Protein AF-A0A841GZE3-F1 (afdb_monomer)

Organism: NCBI:txid1639882

Mean predicted aligned error: 21.07 Å

Sequence (117 aa):
MQPEPFDITPLDLSALALPARRHDRLSAAVLARARVGSAPRSPLVELAGWARPMLAAAAMVAAVSVGSLVWYARTPATLSEPLTVADALRIPAPVDAWVVDDRAPAEADLLAHWEDR

Solvent-accessible surface area (backbone atoms only — not comparable to full-atom values): 7424 Å² total; per-residue (Å²): 136,81,82,79,81,82,84,77,74,77,82,75,58,72,84,70,60,64,58,68,75,57,45,53,51,50,52,51,50,52,53,53,52,52,66,74,61,65,66,86,71,54,70,66,59,59,54,55,66,46,49,62,61,49,52,51,51,52,50,50,52,50,50,50,54,52,50,52,52,55,50,54,74,68,47,80,79,77,78,67,75,78,82,45,74,39,65,79,65,65,49,57,69,72,60,42,54,28,64,76,66,77,43,80,91,50,75,67,63,56,52,62,61,60,72,77,110

pLDDT: mean 71.66, std 10.93, range [45.78, 91.94]

Foldseek 3Di:
DDDDDDDP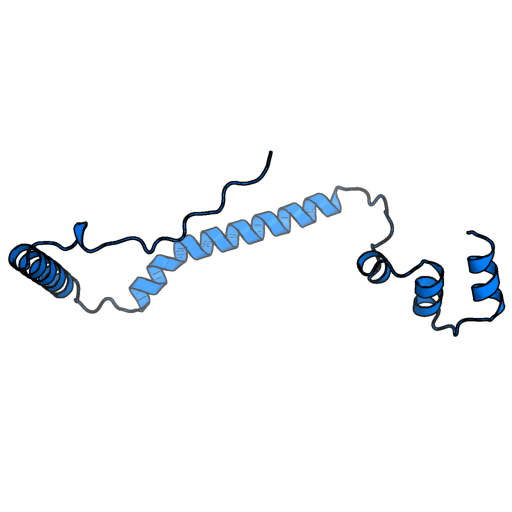PPPPCVVVDDDPVVVVVVVVVVVVVVVVPPPPPPVVNVVVVCPVVVVVVVVVVVCVVVVVVVVVVPDDDPCPDDCDVCNVVVPPPLVVVCVVVVHDDDPVSVVVVVVVD

Radius of gyration: 32.25 Å; Cα contacts (8 Å, |Δi|>4): 12; chains: 1; bounding box: 56×47×83 Å

Secondary structure (DSSP, 8-state):
-PPPPP------GGGG---HHHHHHHHHHHHHHHHHH-S---HHHHHHHHHHHHHHHHHHHHHHHHHHHHHHHHS---------HHHHTT--HHHHHHHHTT-PPPHHHHHHHHHT-

Structure (mmCIF, N/CA/C/O backbone):
data_AF-A0A841GZE3-F1
#
_entry.id   AF-A0A841GZE3-F1
#
loop_
_atom_site.group_PDB
_atom_site.id
_atom_site.type_symbol
_atom_site.label_atom_id
_atom_site.label_alt_id
_atom_site.label_comp_id
_atom_site.label_asym_id
_atom_site.label_entity_id
_atom_site.label_seq_id
_atom_site.pdbx_PDB_ins_code
_atom_site.Cartn_x
_atom_site.Cartn_y
_atom_site.Cartn_z
_atom_site.occupancy
_atom_site.B_iso_or_equiv
_atom_site.auth_seq_id
_atom_site.auth_comp_id
_atom_site.auth_asym_id
_atom_site.auth_atom_id
_atom_site.pdbx_PDB_model_num
ATOM 1 N N . MET A 1 1 ? -13.267 -34.658 -15.002 1.00 53.41 1 MET A N 1
ATOM 2 C CA . MET A 1 1 ? -13.444 -34.294 -13.582 1.00 53.41 1 MET A CA 1
ATOM 3 C C . MET A 1 1 ? -14.246 -33.002 -13.576 1.00 53.41 1 MET A C 1
ATOM 5 O O . MET A 1 1 ? -13.691 -31.972 -13.928 1.00 53.41 1 MET A O 1
ATOM 9 N N . GLN A 1 2 ? -15.567 -33.077 -13.397 1.00 49.69 2 GLN A N 1
ATOM 10 C CA . GLN A 1 2 ? -16.409 -31.874 -13.352 1.00 49.69 2 GLN A CA 1
ATOM 11 C C . GLN A 1 2 ? -16.306 -31.257 -11.946 1.00 49.69 2 GLN A C 1
ATOM 13 O O . GLN A 1 2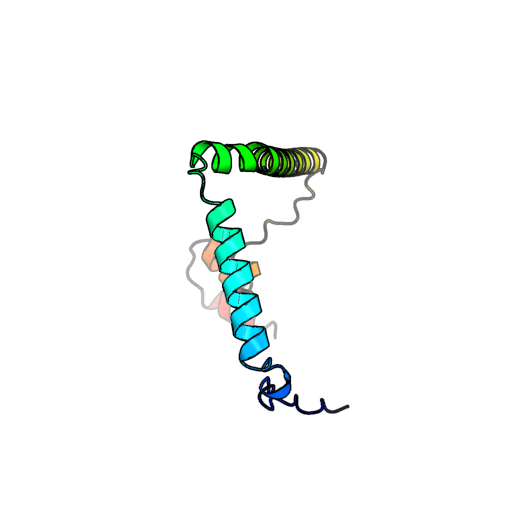 ? -16.265 -32.024 -10.984 1.00 49.69 2 GLN A O 1
ATOM 18 N N . PRO A 1 3 ? -16.190 -29.924 -11.807 1.00 62.53 3 PRO A N 1
ATOM 19 C CA . PRO A 1 3 ? -16.156 -29.281 -10.500 1.00 62.53 3 PRO A CA 1
ATOM 20 C C . PRO A 1 3 ? -17.546 -29.347 -9.853 1.00 62.53 3 PRO A C 1
ATOM 22 O O . PRO A 1 3 ? -18.527 -28.897 -10.442 1.00 62.53 3 PRO A O 1
ATOM 25 N N . GLU A 1 4 ? -17.614 -29.928 -8.655 1.00 67.69 4 GLU A N 1
ATOM 26 C CA . GLU A 1 4 ? -18.806 -29.919 -7.801 1.00 67.69 4 GLU A CA 1
ATOM 27 C C . GLU A 1 4 ? -19.259 -28.466 -7.540 1.00 67.69 4 GLU A C 1
ATOM 29 O O . GLU A 1 4 ? -18.412 -27.600 -7.282 1.00 67.69 4 GLU A O 1
ATOM 34 N N . PRO A 1 5 ? -20.566 -28.165 -7.627 1.00 71.94 5 PRO A N 1
ATOM 35 C CA . PRO A 1 5 ? -21.082 -26.822 -7.405 1.00 71.94 5 PRO A CA 1
ATOM 36 C C . PRO A 1 5 ? -20.846 -26.381 -5.954 1.00 71.94 5 PRO A C 1
ATOM 38 O O . PRO A 1 5 ? -21.130 -27.108 -5.006 1.00 71.94 5 PRO A O 1
ATOM 41 N N . PHE A 1 6 ? -20.314 -25.169 -5.791 1.00 65.50 6 PHE A N 1
ATOM 42 C CA . PHE A 1 6 ? -20.020 -24.577 -4.489 1.00 65.50 6 PHE A CA 1
ATOM 43 C C . PHE A 1 6 ? -21.331 -24.285 -3.746 1.00 65.50 6 PHE A C 1
ATOM 45 O O . PHE A 1 6 ? -22.153 -23.497 -4.218 1.00 65.50 6 PHE A O 1
ATOM 52 N N . ASP A 1 7 ? -21.528 -24.929 -2.596 1.00 72.94 7 ASP A N 1
ATOM 53 C CA . ASP A 1 7 ? -22.703 -24.729 -1.754 1.00 72.94 7 ASP A CA 1
ATOM 54 C C . ASP A 1 7 ? -22.654 -23.332 -1.107 1.00 72.94 7 ASP A C 1
ATOM 56 O O . ASP A 1 7 ? -21.814 -23.043 -0.255 1.00 72.94 7 ASP A O 1
ATOM 60 N N . ILE A 1 8 ? -23.539 -22.446 -1.567 1.00 71.62 8 ILE A N 1
ATOM 61 C CA . ILE A 1 8 ? -23.720 -21.071 -1.074 1.00 71.62 8 ILE A CA 1
ATOM 62 C C . ILE A 1 8 ? -24.868 -20.966 -0.063 1.00 71.62 8 ILE A C 1
ATOM 64 O O . ILE A 1 8 ? -25.400 -19.871 0.142 1.00 71.62 8 ILE A O 1
ATOM 68 N N . THR A 1 9 ? -25.282 -22.078 0.556 1.00 78.69 9 THR A N 1
ATOM 69 C CA . THR A 1 9 ? -26.281 -22.039 1.629 1.00 78.69 9 THR A CA 1
ATOM 70 C C . THR A 1 9 ? -25.845 -21.002 2.674 1.00 78.69 9 THR A C 1
ATOM 72 O O . THR A 1 9 ? -24.720 -21.078 3.178 1.00 78.69 9 THR A O 1
ATOM 75 N N . PRO A 1 10 ? -26.682 -19.986 2.972 1.00 73.69 10 PRO A N 1
ATOM 76 C CA . PRO A 1 10 ? -26.311 -18.920 3.888 1.00 73.69 10 PRO A CA 1
ATOM 77 C C . PRO A 1 10 ? -25.948 -19.529 5.238 1.00 73.69 10 PRO A C 1
ATOM 79 O O . PRO A 1 10 ? -26.726 -20.286 5.817 1.00 73.69 10 PRO A O 1
ATOM 82 N N . LEU A 1 11 ? -24.741 -19.214 5.710 1.00 66.06 11 LEU A N 1
ATOM 83 C CA . LEU A 1 11 ? -24.205 -19.739 6.956 1.00 66.06 11 LEU A CA 1
ATOM 84 C C . LEU A 1 11 ? -25.149 -19.342 8.098 1.00 66.06 11 LEU A C 1
ATOM 86 O O . LEU A 1 11 ? -25.244 -18.164 8.451 1.00 66.06 11 LEU A O 1
ATOM 90 N N . ASP A 1 12 ? -25.877 -20.311 8.649 1.00 66.44 12 ASP A N 1
ATOM 91 C CA . ASP A 1 12 ? -26.818 -20.051 9.730 1.00 66.44 12 ASP A CA 1
ATOM 92 C C . ASP A 1 12 ? -26.057 -19.830 11.043 1.00 66.44 12 ASP A C 1
ATOM 94 O O . ASP A 1 12 ? -25.608 -20.757 11.719 1.00 66.44 12 ASP A O 1
ATOM 98 N N . LEU A 1 13 ? -25.891 -18.555 11.395 1.00 63.12 13 LEU A N 1
ATOM 99 C CA . LEU A 1 13 ? -25.226 -18.120 12.621 1.00 63.12 13 LEU A CA 1
ATOM 100 C C . LEU A 1 13 ? -26.162 -18.139 13.839 1.00 63.12 13 LEU A C 1
ATOM 102 O O . LEU A 1 13 ? -25.731 -17.782 14.937 1.00 63.12 13 LEU A O 1
ATOM 106 N N . SER A 1 14 ? -27.427 -18.550 13.691 1.00 67.75 14 SER A N 1
ATOM 107 C CA . SER A 1 14 ? -28.368 -18.626 14.817 1.00 67.75 14 SER A CA 1
ATOM 108 C C . SER A 1 14 ? -27.907 -19.620 15.892 1.00 67.75 14 SER A C 1
ATOM 110 O O . SER A 1 14 ? -28.125 -19.386 17.080 1.00 67.75 14 SER A O 1
ATOM 112 N N . ALA A 1 15 ? -27.148 -20.653 15.508 1.00 65.81 15 ALA A N 1
ATOM 113 C CA . ALA A 1 15 ? -26.497 -21.587 16.429 1.00 65.81 15 ALA A CA 1
ATOM 114 C C . ALA A 1 15 ? -25.370 -20.949 17.272 1.00 65.81 15 ALA A C 1
ATOM 116 O O . ALA A 1 15 ? -25.002 -21.477 18.321 1.00 65.81 15 ALA A O 1
ATOM 117 N N . LEU A 1 16 ? -24.827 -19.806 16.836 1.00 62.66 16 LEU A N 1
ATOM 118 C CA . LEU A 1 16 ? -23.828 -19.015 17.566 1.00 62.66 16 LEU A CA 1
ATOM 119 C C . LEU A 1 16 ? -24.467 -17.924 18.438 1.00 62.66 16 LEU A C 1
ATOM 121 O O . LEU A 1 16 ? -23.747 -17.225 19.159 1.00 62.66 16 LEU A O 1
ATOM 125 N N . ALA A 1 17 ? -25.795 -17.766 18.406 1.00 66.88 17 ALA A N 1
ATOM 126 C CA . ALA A 1 17 ? -26.493 -16.793 19.233 1.00 66.88 17 ALA A CA 1
ATOM 127 C C . ALA A 1 17 ? -26.311 -17.146 20.718 1.00 66.88 17 ALA A C 1
ATOM 129 O O . ALA A 1 17 ? -26.796 -18.162 21.221 1.00 66.88 17 ALA A O 1
ATOM 130 N N . LEU A 1 18 ? -25.580 -16.298 21.444 1.00 67.25 18 LEU A N 1
ATOM 131 C CA . LEU A 1 18 ? -25.391 -16.488 22.875 1.00 67.25 18 LEU A CA 1
ATOM 132 C C . LEU A 1 18 ? -26.724 -16.252 23.610 1.00 67.25 18 LEU A C 1
ATOM 134 O O . LEU A 1 18 ? -27.471 -15.343 23.246 1.00 67.25 18 LEU A O 1
ATOM 138 N N . PRO A 1 19 ? -27.004 -16.988 24.703 1.00 80.75 19 PRO A N 1
ATOM 139 C CA . PRO A 1 19 ? -28.147 -16.700 25.564 1.00 80.75 19 PRO A CA 1
ATOM 140 C C . PRO A 1 19 ? -28.141 -15.226 25.994 1.00 80.75 19 PRO A C 1
ATOM 142 O O . PRO A 1 19 ? -27.085 -14.720 26.382 1.00 80.75 19 PRO A O 1
ATOM 145 N N . ALA A 1 20 ? -29.298 -14.553 25.990 1.00 76.06 20 ALA A N 1
ATOM 146 C CA . ALA A 1 20 ? -29.411 -13.101 26.215 1.00 76.06 20 ALA A CA 1
ATOM 147 C C . ALA A 1 20 ? -28.625 -12.602 27.447 1.00 76.06 20 ALA A C 1
ATOM 149 O O . ALA A 1 20 ? -27.860 -11.647 27.372 1.00 76.06 20 ALA A O 1
ATOM 150 N N . ARG A 1 21 ? -28.678 -13.344 28.561 1.00 77.31 21 ARG A N 1
ATOM 151 C CA . ARG A 1 21 ? -27.929 -13.016 29.790 1.00 77.31 21 ARG A CA 1
ATOM 152 C C . ARG A 1 21 ? -26.405 -13.032 29.618 1.00 77.31 21 ARG A C 1
ATOM 154 O O . ARG A 1 21 ? -25.692 -12.320 30.322 1.00 77.31 21 ARG A O 1
ATOM 161 N N . ARG A 1 22 ? -25.885 -13.887 28.734 1.00 77.69 22 ARG A N 1
ATOM 162 C CA . ARG A 1 22 ? -24.453 -13.982 28.417 1.00 77.69 22 ARG A CA 1
ATOM 163 C C . ARG A 1 22 ? -24.038 -12.859 27.471 1.00 77.69 22 ARG A C 1
ATOM 165 O O . ARG A 1 22 ? -22.956 -12.312 27.657 1.00 77.69 22 ARG A O 1
ATOM 172 N N . HIS A 1 23 ? -24.912 -12.489 26.537 1.00 80.56 23 HIS A N 1
ATOM 173 C CA . HIS A 1 23 ? -24.729 -11.320 25.682 1.00 80.56 23 HIS A CA 1
ATOM 174 C C . HIS A 1 23 ? -24.664 -10.024 26.507 1.00 80.56 23 HIS A C 1
ATOM 176 O O . HIS A 1 23 ? -23.707 -9.269 26.369 1.00 80.56 23 HIS A O 1
ATOM 182 N N . ASP A 1 24 ? -25.591 -9.824 27.449 1.00 83.44 24 ASP A N 1
ATOM 183 C CA . ASP A 1 24 ? -25.626 -8.628 28.307 1.00 83.44 24 ASP A CA 1
ATOM 184 C C . ASP A 1 24 ? -24.410 -8.522 29.233 1.00 83.44 24 ASP A C 1
ATOM 186 O O . ASP A 1 24 ? -23.870 -7.441 29.464 1.00 83.44 24 ASP A O 1
ATOM 190 N N . ARG A 1 25 ? -23.923 -9.656 29.749 1.00 84.88 25 ARG A N 1
ATOM 191 C CA . ARG A 1 25 ? -22.676 -9.677 30.528 1.00 84.88 25 ARG A CA 1
ATOM 192 C C . ARG A 1 25 ? -21.459 -9.356 29.670 1.00 84.88 25 ARG A C 1
ATOM 194 O O . ARG A 1 25 ? -20.570 -8.647 30.136 1.00 84.88 25 ARG A O 1
ATOM 201 N N . LEU A 1 26 ? -21.403 -9.879 28.446 1.00 82.50 26 LEU A N 1
ATOM 202 C CA . LEU A 1 26 ? -20.305 -9.616 27.519 1.00 82.50 26 LEU A CA 1
ATOM 203 C C . LEU A 1 26 ? -20.287 -8.137 27.112 1.00 82.50 26 LEU A C 1
ATOM 205 O O . LEU A 1 26 ? -19.239 -7.499 27.182 1.00 82.50 26 LEU A O 1
ATOM 209 N N . SER A 1 27 ? -21.445 -7.575 26.758 1.00 84.00 27 SER A N 1
ATOM 210 C CA . SER A 1 27 ? -21.572 -6.166 26.381 1.00 84.00 27 SER A CA 1
ATOM 211 C C . SER A 1 27 ? -21.223 -5.242 27.551 1.00 84.00 27 SER A C 1
ATOM 213 O O . SER A 1 27 ? -20.438 -4.308 27.379 1.00 84.00 27 SER A O 1
ATOM 215 N N . ALA A 1 28 ? -21.692 -5.549 28.765 1.00 85.12 28 ALA A N 1
ATOM 216 C CA . ALA A 1 28 ? -21.327 -4.807 29.970 1.00 85.12 28 ALA A CA 1
ATOM 217 C C . ALA A 1 28 ? -19.819 -4.874 30.265 1.00 85.12 28 ALA A C 1
ATOM 219 O O . ALA A 1 28 ? -19.219 -3.856 30.616 1.00 85.12 28 ALA A O 1
ATOM 220 N N . ALA A 1 29 ? -19.184 -6.036 30.082 1.00 82.25 29 ALA A N 1
ATOM 221 C CA . ALA A 1 29 ? -17.743 -6.199 30.274 1.00 82.25 29 ALA A CA 1
ATOM 222 C C . ALA A 1 29 ? -16.921 -5.402 29.245 1.00 82.25 29 ALA A C 1
ATOM 224 O O . ALA A 1 29 ? -15.941 -4.751 29.615 1.00 82.25 29 ALA A O 1
ATOM 225 N N . VAL A 1 30 ? -17.338 -5.397 27.974 1.00 80.06 30 VAL A N 1
ATOM 226 C CA . VAL A 1 30 ? -16.701 -4.603 26.908 1.00 80.06 30 VAL A CA 1
ATOM 227 C C . VAL A 1 30 ? -16.830 -3.109 27.196 1.00 80.06 30 VAL A C 1
ATOM 229 O O . VAL A 1 30 ? -15.834 -2.386 27.148 1.00 80.06 30 VAL A O 1
ATOM 232 N N . LEU A 1 31 ? -18.024 -2.646 27.574 1.00 83.31 31 LEU A N 1
ATOM 233 C CA . LEU A 1 31 ? -18.263 -1.242 27.916 1.00 83.31 31 LEU A CA 1
ATOM 234 C C . LEU A 1 31 ? -17.477 -0.810 29.160 1.00 83.31 31 LEU A C 1
ATOM 236 O O . LEU A 1 31 ? -16.923 0.289 29.189 1.00 83.31 31 LEU A O 1
ATOM 240 N N . ALA A 1 32 ? -17.374 -1.672 30.173 1.00 79.31 32 ALA A N 1
ATOM 241 C CA . ALA A 1 32 ? -16.551 -1.411 31.350 1.00 79.31 32 ALA A CA 1
ATOM 242 C C . ALA A 1 32 ? -15.061 -1.301 30.983 1.00 79.31 32 ALA A C 1
ATOM 244 O O . ALA A 1 32 ? -14.380 -0.385 31.442 1.00 79.31 32 ALA A O 1
ATOM 245 N N . ARG A 1 33 ? -14.559 -2.178 30.103 1.00 70.31 33 ARG A N 1
ATOM 246 C CA . ARG A 1 33 ? -13.173 -2.135 29.610 1.00 70.31 33 ARG A CA 1
ATOM 247 C C . ARG A 1 33 ? -12.895 -0.867 28.797 1.00 70.31 33 ARG A C 1
ATOM 249 O O . ARG A 1 33 ? -11.844 -0.258 28.977 1.00 70.31 33 ARG A O 1
ATOM 256 N N . ALA A 1 34 ? -13.843 -0.450 27.958 1.00 69.00 34 ALA A N 1
ATOM 257 C CA . ALA A 1 34 ? -13.742 0.772 27.163 1.00 69.00 34 ALA A CA 1
ATOM 258 C C . ALA A 1 34 ? -13.676 2.032 28.044 1.00 69.00 34 ALA A C 1
ATOM 260 O O . ALA A 1 34 ? -12.870 2.922 27.782 1.00 69.00 34 ALA A O 1
ATOM 261 N N . ARG A 1 35 ? -14.449 2.077 29.139 1.00 64.56 35 ARG A N 1
ATOM 262 C CA . ARG A 1 35 ? -14.438 3.194 30.105 1.00 64.56 35 ARG A CA 1
ATOM 263 C C . ARG A 1 35 ? -13.133 3.309 30.893 1.00 64.56 35 ARG A C 1
ATOM 265 O O . ARG A 1 35 ? -12.731 4.412 31.237 1.00 64.56 35 ARG A O 1
ATOM 272 N N . VAL A 1 36 ? -12.452 2.194 31.157 1.00 61.91 36 VAL A N 1
ATOM 273 C CA . VAL A 1 36 ? -11.141 2.191 31.840 1.00 61.91 36 VAL A CA 1
ATOM 274 C C . VAL A 1 36 ? -10.003 2.611 30.891 1.00 61.91 36 VAL A C 1
ATOM 276 O O . VAL A 1 36 ? -8.942 3.028 31.346 1.00 61.91 36 VAL A O 1
ATOM 279 N N . GLY A 1 37 ? -10.215 2.547 29.571 1.00 55.09 37 GLY A N 1
ATOM 280 C CA . GLY A 1 37 ? -9.225 2.907 28.550 1.00 55.09 37 GLY A CA 1
ATOM 281 C C . GLY A 1 37 ? -9.323 4.332 27.992 1.00 55.09 37 GLY A C 1
ATOM 282 O O . GLY A 1 37 ? -8.434 4.726 27.243 1.00 55.09 37 GLY A O 1
ATOM 283 N N . SER A 1 38 ? -10.357 5.109 28.336 1.00 52.94 38 SER A N 1
ATOM 284 C CA . SER A 1 38 ? -10.625 6.424 27.730 1.00 52.94 38 SER A CA 1
ATOM 285 C C . SER A 1 38 ? -9.999 7.602 28.489 1.00 52.94 38 SER A C 1
ATOM 287 O O . SER A 1 38 ? -10.598 8.675 28.583 1.00 52.94 38 SER A O 1
ATOM 289 N N . ALA A 1 39 ? -8.796 7.434 29.041 1.00 62.12 39 ALA A N 1
ATOM 290 C CA . ALA A 1 39 ? -7.964 8.613 29.259 1.00 62.12 39 ALA A CA 1
ATOM 291 C C . ALA A 1 39 ? -7.658 9.197 27.868 1.00 62.12 39 ALA A C 1
ATOM 293 O O . ALA A 1 39 ? -7.340 8.408 26.973 1.00 62.12 39 ALA A O 1
ATOM 294 N N . PRO A 1 40 ? -7.771 10.518 27.640 1.00 57.16 40 PRO A N 1
ATOM 295 C CA . PRO A 1 40 ? -7.470 11.105 26.342 1.00 57.16 40 PRO A CA 1
ATOM 296 C C . PRO A 1 40 ? -5.995 10.848 26.031 1.00 57.16 40 PRO A C 1
ATOM 298 O O . PRO A 1 40 ? -5.103 11.559 26.494 1.00 57.16 40 PRO A O 1
ATOM 301 N N . ARG A 1 41 ? -5.714 9.783 25.276 1.00 62.06 41 ARG A N 1
ATOM 302 C CA . ARG A 1 41 ? -4.409 9.600 24.660 1.00 62.06 41 ARG A CA 1
ATOM 303 C C . ARG A 1 41 ? -4.290 10.720 23.649 1.00 62.06 41 ARG A C 1
ATOM 305 O O . ARG A 1 41 ? -5.111 10.839 22.746 1.00 62.06 41 ARG A O 1
ATOM 312 N N . SER A 1 42 ? -3.307 11.589 23.864 1.00 70.56 42 SER A N 1
ATOM 313 C CA . SER A 1 42 ? -3.001 12.636 22.902 1.00 70.56 42 SER A CA 1
ATOM 314 C C . SER A 1 42 ? -2.793 11.973 21.534 1.00 70.56 42 SER A C 1
ATOM 316 O O . SER A 1 42 ? -2.032 11.003 21.462 1.00 70.56 42 SER A O 1
ATOM 318 N N . PRO A 1 43 ? -3.423 12.469 20.457 1.00 68.69 43 PRO A N 1
ATOM 319 C CA . PRO A 1 43 ? -3.263 11.911 19.112 1.00 68.69 43 PRO A CA 1
ATOM 320 C C . PRO A 1 43 ? -1.790 11.882 18.672 1.00 68.69 43 PRO A C 1
ATOM 322 O O . PRO A 1 43 ? -1.388 11.048 17.865 1.00 68.69 43 PRO A O 1
ATOM 325 N N . LEU A 1 44 ? -0.950 12.734 19.273 1.00 72.31 44 LEU A N 1
ATOM 326 C CA . LEU A 1 44 ? 0.500 12.733 19.086 1.00 72.31 44 LEU A CA 1
ATOM 327 C C . LEU A 1 44 ? 1.179 11.457 19.606 1.00 72.31 44 LEU A C 1
ATOM 329 O O . LEU A 1 44 ? 2.159 11.013 19.020 1.00 72.31 44 LEU A O 1
ATOM 333 N N . VAL A 1 45 ? 0.671 10.851 20.683 1.00 75.75 45 VAL A N 1
ATOM 334 C CA . VAL A 1 45 ? 1.213 9.600 21.243 1.00 75.75 45 VAL A CA 1
ATOM 335 C C . VAL A 1 45 ? 0.852 8.411 20.358 1.00 75.75 45 VAL A C 1
ATOM 337 O O . VAL A 1 45 ? 1.675 7.517 20.171 1.00 75.75 45 VAL A O 1
ATOM 340 N N . GLU A 1 46 ? -0.346 8.414 19.773 1.00 73.12 46 GLU A N 1
ATOM 341 C CA . GLU A 1 46 ? -0.727 7.401 18.788 1.00 73.12 46 GLU A CA 1
ATOM 342 C C . GLU A 1 46 ? 0.141 7.521 17.535 1.00 73.12 46 GLU A C 1
ATOM 344 O O . GLU A 1 46 ? 0.762 6.533 17.153 1.00 73.12 46 GLU A O 1
ATOM 349 N N . LEU A 1 47 ? 0.300 8.728 16.978 1.00 68.94 47 LEU A N 1
ATOM 350 C CA . LEU A 1 47 ? 1.201 9.000 15.848 1.00 68.94 47 LEU A CA 1
ATOM 351 C C . LEU A 1 47 ? 2.657 8.601 16.139 1.00 68.94 47 LEU A C 1
ATOM 353 O O . LEU A 1 47 ? 3.306 7.979 15.299 1.00 68.94 47 LEU A O 1
ATOM 357 N N . ALA A 1 48 ? 3.166 8.892 17.339 1.00 73.69 48 ALA A N 1
ATOM 358 C CA . ALA A 1 48 ? 4.514 8.497 17.747 1.00 73.69 48 ALA A CA 1
ATOM 359 C C . ALA A 1 48 ? 4.692 6.968 17.796 1.00 73.69 48 ALA A C 1
ATOM 361 O O . ALA A 1 48 ? 5.776 6.466 17.491 1.00 73.69 48 ALA A O 1
ATOM 362 N N . GLY A 1 49 ? 3.630 6.215 18.104 1.00 76.19 49 GLY A N 1
ATOM 363 C CA . GLY A 1 49 ? 3.628 4.751 18.036 1.00 76.19 49 GLY A CA 1
ATOM 364 C C . GLY A 1 49 ? 3.888 4.206 16.626 1.00 76.19 49 GLY A C 1
ATOM 365 O O . GLY A 1 49 ? 4.484 3.137 16.479 1.00 76.19 49 GLY A O 1
ATOM 366 N N . TRP A 1 50 ? 3.528 4.966 15.587 1.00 77.19 50 TRP A N 1
ATOM 367 C CA . TRP A 1 50 ? 3.745 4.600 14.184 1.00 77.19 50 TRP A CA 1
ATOM 368 C C . TRP A 1 50 ? 5.111 5.015 13.635 1.00 77.19 50 TRP A C 1
ATOM 370 O O . TRP A 1 50 ? 5.504 4.543 12.568 1.00 77.19 50 TRP A O 1
ATOM 380 N N . ALA A 1 51 ? 5.880 5.833 14.358 1.00 76.19 51 ALA A N 1
ATOM 381 C CA . ALA A 1 51 ? 7.169 6.321 13.870 1.00 76.19 51 ALA A CA 1
ATOM 382 C C . ALA A 1 51 ? 8.162 5.177 13.600 1.00 76.19 51 ALA A C 1
ATOM 384 O O . ALA A 1 51 ? 8.838 5.157 12.573 1.00 76.19 51 ALA A O 1
ATOM 385 N N . ARG A 1 52 ? 8.220 4.185 14.498 1.00 76.94 52 ARG A N 1
ATOM 386 C CA . ARG A 1 52 ? 9.120 3.029 14.373 1.00 76.94 52 ARG A CA 1
ATOM 387 C C . ARG A 1 52 ? 8.769 2.109 13.190 1.00 76.94 52 ARG A C 1
ATOM 389 O O . ARG A 1 52 ? 9.681 1.807 12.421 1.00 76.94 52 ARG A O 1
ATOM 396 N N . PRO A 1 53 ? 7.508 1.673 12.988 1.00 81.94 53 PRO A N 1
ATOM 397 C CA . PRO A 1 53 ? 7.150 0.901 11.798 1.00 81.94 53 PRO A CA 1
ATOM 398 C C . PRO A 1 53 ? 7.258 1.717 10.500 1.00 81.94 53 PRO A C 1
ATOM 400 O O . PRO A 1 53 ? 7.687 1.162 9.492 1.00 81.94 53 PRO A O 1
ATOM 403 N N . MET A 1 54 ? 6.967 3.025 10.513 1.00 88.31 54 MET A N 1
ATOM 404 C CA . MET A 1 54 ? 7.187 3.888 9.342 1.00 88.31 54 MET A CA 1
ATOM 405 C C . MET A 1 54 ? 8.662 3.964 8.948 1.00 88.31 54 MET A C 1
ATOM 407 O O . MET A 1 54 ? 8.986 3.812 7.773 1.00 88.31 54 MET A O 1
ATOM 411 N N . LEU A 1 55 ? 9.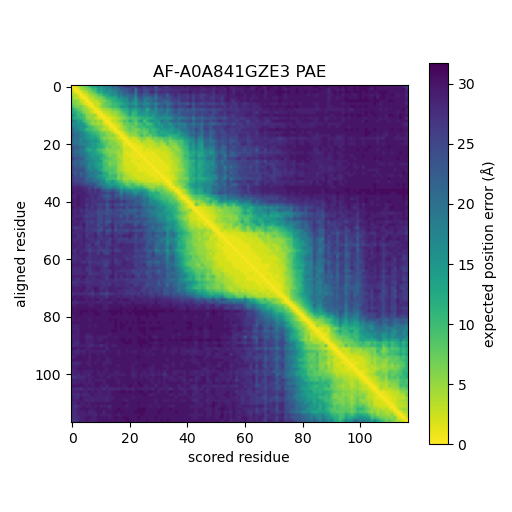564 4.147 9.917 1.0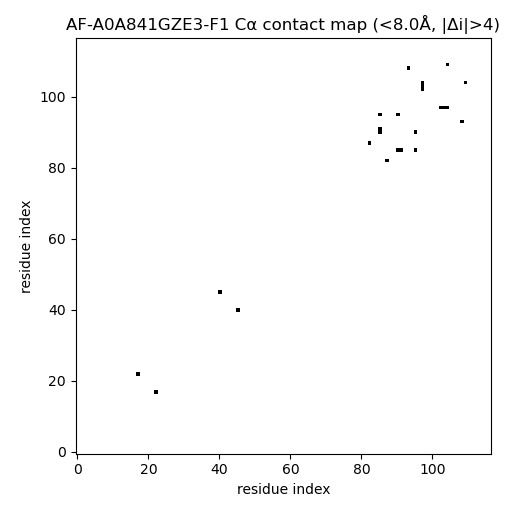0 83.12 55 LEU A N 1
ATOM 412 C CA . LEU A 1 55 ? 11.008 4.139 9.666 1.00 83.12 55 LEU A CA 1
ATOM 413 C C . LEU A 1 55 ? 11.485 2.797 9.111 1.00 83.12 55 LEU A C 1
ATOM 415 O O . LEU A 1 55 ? 12.294 2.777 8.188 1.00 83.12 55 LEU A O 1
ATOM 419 N N . ALA A 1 56 ? 10.968 1.683 9.633 1.00 85.88 56 ALA A N 1
ATOM 420 C CA . ALA A 1 56 ? 11.296 0.355 9.122 1.00 85.88 56 ALA A CA 1
ATOM 421 C C . ALA A 1 56 ? 10.832 0.170 7.667 1.00 85.88 56 ALA A C 1
ATOM 423 O O . ALA A 1 56 ? 11.603 -0.303 6.833 1.00 85.88 56 ALA A O 1
ATOM 424 N N . ALA A 1 57 ? 9.609 0.597 7.340 1.00 88.38 57 ALA A N 1
ATOM 425 C CA . ALA A 1 57 ? 9.089 0.553 5.976 1.00 88.38 57 ALA A CA 1
ATOM 426 C C . ALA A 1 57 ? 9.911 1.439 5.026 1.00 88.38 57 ALA A C 1
ATOM 428 O O . ALA A 1 57 ? 10.314 0.986 3.956 1.00 88.38 57 ALA A O 1
ATOM 429 N N . ALA A 1 58 ? 10.226 2.670 5.439 1.00 89.00 58 ALA A N 1
ATOM 430 C CA . ALA A 1 58 ? 11.049 3.589 4.658 1.00 89.00 58 ALA A CA 1
ATOM 431 C C . ALA A 1 58 ? 12.459 3.030 4.414 1.00 89.00 58 ALA A C 1
ATOM 433 O O . ALA A 1 58 ? 12.957 3.083 3.291 1.00 89.00 58 ALA A O 1
ATOM 434 N N . ALA A 1 59 ? 13.080 2.437 5.437 1.00 89.88 59 ALA A N 1
ATOM 435 C CA . ALA A 1 59 ? 14.379 1.785 5.308 1.00 89.88 59 ALA A CA 1
ATOM 436 C C . ALA A 1 59 ? 14.329 0.595 4.340 1.00 89.88 59 ALA A C 1
ATOM 438 O O . ALA A 1 59 ? 15.256 0.406 3.557 1.00 89.88 59 ALA A O 1
ATOM 439 N N . MET A 1 60 ? 13.243 -0.180 4.351 1.00 91.31 60 MET A N 1
ATOM 440 C CA . MET A 1 60 ? 13.072 -1.315 3.446 1.00 91.31 60 MET A CA 1
ATOM 441 C C . MET A 1 60 ? 12.892 -0.864 1.995 1.00 91.31 60 MET A C 1
ATOM 443 O O . MET A 1 60 ? 13.543 -1.406 1.106 1.00 91.31 60 MET A O 1
ATOM 447 N N . VAL A 1 61 ? 12.090 0.178 1.758 1.00 91.56 61 VAL A N 1
ATOM 448 C CA . VAL A 1 61 ? 11.956 0.800 0.430 1.00 91.56 61 VAL A CA 1
ATOM 449 C C . VAL A 1 61 ? 13.303 1.341 -0.044 1.00 91.56 61 VAL A C 1
ATOM 451 O O . VAL A 1 61 ? 13.712 1.062 -1.166 1.00 91.56 61 VAL A O 1
ATOM 454 N N . ALA A 1 62 ? 14.034 2.054 0.816 1.00 91.50 62 ALA A N 1
ATOM 455 C CA . ALA A 1 62 ? 15.359 2.564 0.482 1.00 91.50 62 ALA A CA 1
ATOM 456 C C . ALA A 1 62 ? 16.342 1.431 0.142 1.00 91.50 62 ALA A C 1
ATOM 458 O O . ALA A 1 62 ? 17.057 1.519 -0.853 1.00 91.50 62 ALA A O 1
ATOM 459 N N . ALA A 1 63 ? 16.348 0.346 0.921 1.00 91.94 63 ALA A N 1
ATOM 460 C CA . ALA A 1 63 ? 17.199 -0.813 0.674 1.0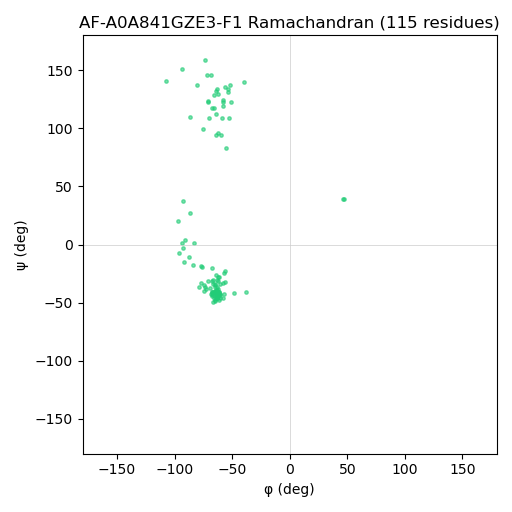0 91.94 63 ALA A CA 1
ATOM 461 C C . ALA A 1 63 ? 16.872 -1.497 -0.661 1.00 91.94 63 ALA A C 1
ATOM 463 O O . ALA A 1 63 ? 17.790 -1.847 -1.402 1.00 91.94 63 ALA A O 1
ATOM 464 N N . VAL A 1 64 ? 15.586 -1.641 -0.995 1.00 91.75 64 VAL A N 1
ATOM 465 C CA . VAL A 1 64 ? 15.145 -2.205 -2.279 1.00 91.75 64 VAL A CA 1
ATOM 466 C C . VAL A 1 64 ? 15.563 -1.303 -3.438 1.00 91.75 64 VAL A C 1
ATOM 468 O O . VAL A 1 64 ? 16.163 -1.799 -4.385 1.00 91.75 64 VAL A O 1
ATOM 471 N N . SER A 1 65 ? 15.331 0.007 -3.344 1.00 88.44 65 SER A N 1
ATOM 472 C CA . SER A 1 65 ? 15.687 0.966 -4.399 1.00 88.44 65 SER A CA 1
ATOM 473 C C . SER A 1 65 ? 17.196 1.055 -4.636 1.00 88.44 65 SER A C 1
ATOM 475 O O . SER A 1 65 ? 17.657 1.086 -5.777 1.00 88.44 65 SER A O 1
ATOM 477 N N . VAL A 1 66 ? 17.996 1.077 -3.566 1.00 91.00 66 VAL A N 1
ATOM 478 C CA . VAL A 1 66 ? 19.462 1.063 -3.683 1.00 91.00 66 VAL A CA 1
ATOM 479 C C . VAL A 1 66 ? 19.933 -0.281 -4.231 1.00 91.00 66 VAL A C 1
ATOM 481 O O . VAL A 1 66 ? 20.779 -0.315 -5.121 1.00 91.00 66 VAL A O 1
ATOM 484 N N . GLY A 1 67 ? 19.358 -1.386 -3.752 1.00 89.44 67 GLY A N 1
ATOM 485 C CA . GLY A 1 67 ? 19.647 -2.728 -4.248 1.00 89.44 67 GLY A CA 1
ATOM 486 C C . GLY A 1 67 ? 19.364 -2.872 -5.742 1.00 89.44 67 GLY A C 1
ATOM 487 O O . GLY A 1 67 ? 20.226 -3.358 -6.472 1.00 89.44 67 GLY A O 1
ATOM 488 N N . SER A 1 68 ? 18.214 -2.387 -6.219 1.00 83.75 68 SER A N 1
ATOM 489 C CA . SER A 1 68 ? 17.859 -2.413 -7.641 1.00 83.75 68 SER A CA 1
ATOM 490 C C . SER A 1 68 ? 18.791 -1.544 -8.477 1.00 83.75 68 SER A C 1
ATOM 492 O O . SER A 1 68 ? 19.209 -1.964 -9.552 1.00 83.75 68 SER A O 1
ATOM 494 N N . LEU A 1 69 ? 19.170 -0.364 -7.976 1.00 86.81 69 LEU A N 1
ATOM 495 C CA . LEU A 1 69 ? 20.078 0.536 -8.686 1.00 86.81 69 LEU A CA 1
ATOM 496 C C . LEU A 1 69 ? 21.486 -0.064 -8.810 1.00 86.81 69 LEU A C 1
ATOM 498 O O . LEU A 1 69 ? 22.083 -0.032 -9.882 1.00 86.81 69 LEU A O 1
ATOM 502 N N . VAL A 1 70 ? 22.003 -0.656 -7.729 1.00 88.31 70 VAL A N 1
ATOM 503 C CA . VAL A 1 70 ? 23.307 -1.337 -7.724 1.00 88.31 70 VAL A CA 1
ATOM 504 C C . VAL A 1 70 ? 23.282 -2.582 -8.607 1.00 88.31 70 VAL A C 1
ATOM 506 O O . VAL A 1 70 ? 24.250 -2.840 -9.321 1.00 88.31 70 VAL A O 1
ATOM 509 N N . TRP A 1 71 ? 22.194 -3.351 -8.576 1.00 80.12 71 TRP A N 1
ATOM 510 C CA . TRP A 1 71 ? 22.022 -4.519 -9.435 1.00 80.12 71 TRP A CA 1
ATOM 511 C C . TRP A 1 71 ? 21.987 -4.126 -10.915 1.00 80.12 71 TRP A C 1
ATOM 513 O O . TRP A 1 71 ? 22.720 -4.704 -11.717 1.00 80.12 71 TRP A O 1
ATOM 523 N N . TYR A 1 72 ? 21.228 -3.085 -11.265 1.00 76.00 72 TYR A N 1
ATOM 524 C CA . TYR A 1 72 ? 21.168 -2.564 -12.629 1.00 76.00 72 TYR A CA 1
ATOM 525 C C . TYR A 1 72 ? 22.529 -2.035 -13.097 1.00 76.00 72 TYR A C 1
ATOM 527 O O . TYR A 1 72 ? 22.979 -2.372 -14.184 1.00 76.00 72 TYR A O 1
ATOM 535 N N . ALA A 1 73 ? 23.246 -1.295 -12.246 1.00 76.88 73 ALA A N 1
ATOM 536 C CA . ALA A 1 73 ? 24.578 -0.780 -12.570 1.00 76.88 73 ALA A CA 1
ATOM 537 C C . ALA A 1 73 ? 25.636 -1.882 -12.777 1.00 76.88 73 ALA A C 1
ATOM 539 O O . ALA A 1 73 ? 26.628 -1.661 -13.468 1.00 76.88 73 ALA A O 1
ATOM 540 N N . ARG A 1 74 ? 25.458 -3.058 -12.159 1.00 74.50 74 ARG A N 1
ATOM 541 C CA . ARG A 1 74 ? 26.378 -4.203 -12.283 1.00 74.50 74 ARG A CA 1
ATOM 542 C C . ARG A 1 74 ? 26.006 -5.172 -13.395 1.00 74.50 74 ARG A C 1
ATOM 544 O O . ARG A 1 74 ? 26.834 -6.007 -13.750 1.00 74.50 74 ARG A O 1
ATOM 551 N N . THR A 1 75 ? 24.787 -5.092 -13.912 1.00 61.62 75 THR A N 1
ATOM 552 C CA . THR A 1 75 ? 24.348 -5.948 -15.008 1.00 61.62 75 THR A CA 1
ATOM 553 C C . THR A 1 75 ? 24.764 -5.258 -16.305 1.00 61.62 75 THR A C 1
ATOM 555 O O . THR A 1 75 ? 24.218 -4.198 -16.608 1.00 61.62 75 THR A O 1
ATOM 558 N N . PRO A 1 76 ? 25.751 -5.777 -17.064 1.00 56.84 76 PRO A N 1
ATOM 559 C CA . PRO A 1 76 ? 26.020 -5.239 -18.387 1.00 56.84 76 PRO A CA 1
ATOM 560 C C . PRO A 1 76 ? 24.723 -5.369 -19.177 1.00 56.84 76 PRO A C 1
ATOM 562 O O . PRO A 1 76 ? 24.164 -6.461 -19.263 1.00 56.84 76 PRO A O 1
ATOM 565 N N . ALA A 1 77 ? 24.213 -4.247 -19.678 1.00 58.19 77 ALA A N 1
ATOM 566 C CA . ALA A 1 77 ? 23.015 -4.230 -20.491 1.00 58.19 77 ALA A CA 1
ATOM 567 C C . ALA A 1 77 ? 23.264 -5.095 -21.733 1.00 58.19 77 ALA A C 1
ATOM 569 O O . ALA A 1 77 ? 23.777 -4.628 -22.746 1.00 58.19 77 ALA A O 1
ATOM 570 N N . THR A 1 78 ? 22.880 -6.368 -21.679 1.00 53.94 78 THR A N 1
ATOM 571 C CA . THR A 1 78 ? 22.336 -7.005 -22.866 1.00 53.94 78 THR A CA 1
ATOM 572 C C . THR A 1 78 ? 21.056 -6.237 -23.129 1.00 53.94 78 THR A C 1
ATOM 574 O O . THR A 1 78 ? 20.045 -6.478 -22.471 1.00 53.94 78 THR A O 1
ATOM 577 N N . LEU A 1 79 ? 21.154 -5.229 -23.994 1.00 52.31 79 LEU A N 1
ATOM 578 C CA . LEU A 1 79 ? 20.022 -4.550 -24.604 1.00 52.31 79 LEU A CA 1
ATOM 579 C C . LEU A 1 79 ? 19.177 -5.626 -25.298 1.00 52.31 79 LEU A C 1
ATOM 581 O O . LEU A 1 79 ? 19.357 -5.909 -26.475 1.00 52.31 79 LEU A O 1
ATOM 585 N N . SER A 1 80 ? 18.316 -6.299 -24.539 1.00 54.12 80 SER A N 1
ATOM 586 C CA . SER A 1 80 ? 17.070 -6.801 -25.094 1.00 54.12 80 SER A CA 1
ATOM 587 C C . SER A 1 80 ? 16.245 -5.547 -25.322 1.00 54.12 80 SER A C 1
ATOM 589 O O . SER A 1 80 ? 16.131 -4.729 -24.405 1.00 54.12 80 SER A O 1
ATOM 591 N N . GLU A 1 81 ? 15.825 -5.343 -26.565 1.00 57.56 81 GLU A N 1
ATOM 592 C CA . GLU A 1 81 ? 15.085 -4.169 -27.021 1.00 57.56 81 GLU A CA 1
ATOM 593 C C . GLU A 1 81 ? 14.041 -3.722 -25.986 1.00 57.56 81 GLU A C 1
ATOM 595 O O . GLU A 1 81 ? 13.417 -4.566 -25.331 1.00 57.56 81 GLU A O 1
ATOM 600 N N . PRO A 1 82 ? 13.869 -2.405 -25.777 1.00 56.06 82 PRO A N 1
ATOM 601 C CA . PRO A 1 82 ? 12.834 -1.925 -24.879 1.00 56.06 82 PRO A CA 1
ATOM 602 C C . PRO A 1 82 ? 11.489 -2.442 -25.390 1.00 56.06 82 PRO A C 1
ATOM 604 O O . PRO A 1 82 ? 11.112 -2.113 -26.508 1.00 56.06 82 PRO A O 1
ATOM 607 N N . LEU A 1 83 ? 10.786 -3.233 -24.569 1.00 56.69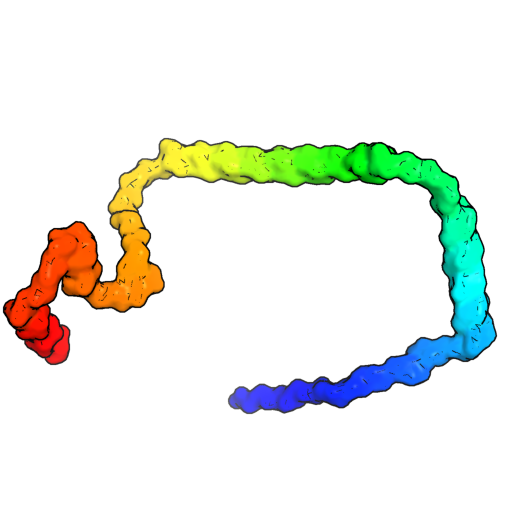 83 LEU A N 1
ATOM 608 C CA . LEU A 1 83 ? 9.422 -3.673 -24.861 1.00 56.69 83 LEU A CA 1
ATOM 609 C C . LEU A 1 83 ? 8.594 -2.424 -25.178 1.00 56.69 83 LEU A C 1
ATOM 611 O O . LEU A 1 83 ? 8.352 -1.592 -24.291 1.00 56.69 83 LEU A O 1
ATOM 615 N N . THR A 1 84 ? 8.223 -2.249 -26.441 1.00 62.97 84 THR A N 1
ATOM 616 C CA . THR A 1 84 ? 7.457 -1.079 -26.862 1.00 62.97 84 THR A CA 1
ATOM 617 C C . THR A 1 84 ? 6.020 -1.242 -26.366 1.00 62.97 84 THR A C 1
ATOM 619 O O . THR A 1 84 ? 5.543 -2.339 -26.064 1.00 62.97 84 THR A O 1
ATOM 622 N N . VAL A 1 85 ? 5.274 -0.140 -26.260 1.00 60.81 85 VAL A N 1
ATOM 623 C CA . VAL A 1 85 ? 3.832 -0.205 -25.946 1.00 60.81 85 VAL A CA 1
ATOM 624 C C . VAL A 1 85 ? 3.086 -1.073 -26.978 1.00 60.81 85 VAL A C 1
ATOM 626 O O . VAL A 1 85 ? 2.059 -1.673 -26.656 1.00 60.81 85 VAL A O 1
ATOM 629 N N . ALA A 1 86 ? 3.632 -1.209 -28.188 1.00 57.03 86 ALA A N 1
ATOM 630 C CA . ALA A 1 86 ? 3.122 -2.084 -29.229 1.00 57.03 86 ALA A CA 1
ATOM 631 C C . ALA A 1 86 ? 3.280 -3.580 -28.922 1.00 57.03 86 ALA A C 1
ATOM 633 O O . ALA A 1 86 ? 2.327 -4.328 -29.158 1.00 57.03 86 ALA A O 1
ATOM 634 N N . ASP A 1 87 ? 4.382 -4.004 -28.293 1.00 60.00 87 ASP A N 1
ATOM 635 C CA . ASP A 1 87 ? 4.541 -5.380 -27.800 1.00 60.00 87 ASP A CA 1
ATOM 636 C C . ASP A 1 87 ? 3.495 -5.719 -26.729 1.00 60.00 87 ASP A C 1
ATOM 638 O O . ASP A 1 87 ? 2.892 -6.797 -26.736 1.00 60.00 87 ASP A O 1
ATOM 642 N N . ALA A 1 88 ? 3.222 -4.770 -25.824 1.00 62.31 88 ALA A N 1
ATOM 643 C CA . ALA A 1 88 ? 2.222 -4.930 -24.766 1.00 62.31 88 ALA A CA 1
ATOM 644 C C . ALA A 1 88 ? 0.785 -5.029 -25.314 1.00 62.31 88 ALA A C 1
ATOM 646 O O . ALA A 1 88 ? -0.059 -5.713 -24.730 1.00 62.31 88 ALA A O 1
ATOM 647 N N . LEU A 1 89 ? 0.512 -4.376 -26.446 1.00 65.88 89 LEU A N 1
ATOM 648 C CA . LEU A 1 89 ? -0.782 -4.390 -27.131 1.00 65.88 89 LEU A CA 1
ATOM 649 C C . LEU A 1 89 ? -0.882 -5.465 -28.227 1.00 65.88 89 LEU A C 1
ATOM 651 O O . LEU A 1 89 ? -1.931 -5.571 -28.865 1.00 65.88 89 LEU A O 1
ATOM 655 N N . ARG A 1 90 ? 0.171 -6.277 -28.432 1.00 65.19 90 ARG A N 1
ATOM 656 C CA . ARG A 1 90 ? 0.285 -7.249 -29.539 1.00 65.19 90 ARG A CA 1
ATOM 657 C C . ARG A 1 90 ? -0.092 -6.638 -30.886 1.00 65.19 90 ARG A C 1
ATOM 659 O O . ARG A 1 90 ? -0.772 -7.264 -31.703 1.00 65.19 90 ARG A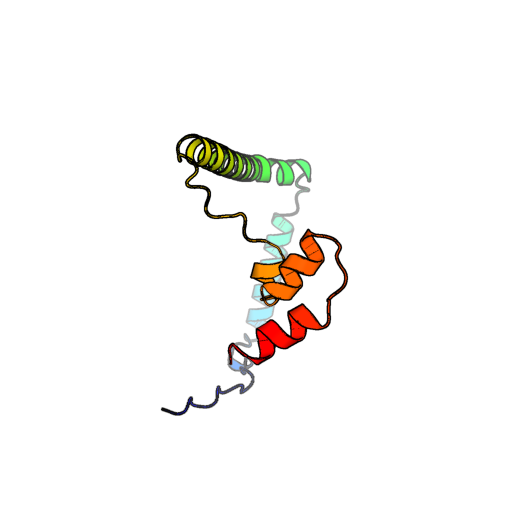 O 1
ATOM 666 N N . ILE A 1 91 ? 0.317 -5.394 -31.092 1.00 63.75 91 ILE A N 1
ATOM 667 C CA . ILE A 1 91 ? 0.123 -4.724 -32.366 1.00 63.75 91 ILE A CA 1
ATOM 668 C C . ILE A 1 91 ? 0.976 -5.486 -33.389 1.00 63.75 91 ILE A C 1
ATOM 670 O O . ILE A 1 91 ? 2.148 -5.745 -33.118 1.00 63.75 91 ILE A O 1
ATOM 674 N N . PRO A 1 92 ? 0.415 -5.906 -34.537 1.00 66.56 92 PRO A N 1
ATOM 675 C CA . PRO A 1 92 ? 1.209 -6.541 -35.576 1.00 66.56 92 PRO A CA 1
ATOM 676 C C . PRO A 1 92 ? 2.397 -5.645 -35.941 1.00 66.56 92 PRO A C 1
ATOM 678 O O . PRO A 1 92 ? 2.205 -4.455 -36.180 1.00 66.56 92 PRO A O 1
ATOM 681 N N . ALA A 1 93 ? 3.594 -6.230 -36.041 1.00 67.31 93 ALA A N 1
ATOM 682 C CA . ALA A 1 93 ? 4.842 -5.553 -36.410 1.00 67.31 93 ALA A CA 1
ATOM 683 C C . ALA A 1 93 ? 4.733 -4.462 -37.508 1.00 67.31 93 ALA A C 1
ATOM 685 O O . ALA A 1 93 ? 5.336 -3.403 -37.333 1.00 67.31 93 ALA A O 1
ATOM 686 N N . PRO A 1 94 ? 3.956 -4.623 -38.604 1.00 66.25 94 PRO A N 1
ATOM 687 C CA . PRO A 1 94 ? 3.812 -3.558 -39.608 1.00 66.25 94 PRO A CA 1
ATOM 688 C C . PRO A 1 94 ? 3.164 -2.287 -39.062 1.00 66.25 94 PRO A C 1
ATOM 690 O O . PRO A 1 94 ? 3.533 -1.183 -39.452 1.00 66.25 94 PRO A O 1
ATOM 693 N N . VAL A 1 95 ? 2.194 -2.448 -38.163 1.00 67.44 95 VAL A N 1
ATOM 694 C CA . VAL A 1 95 ? 1.445 -1.345 -37.570 1.00 67.44 95 VAL A CA 1
ATOM 695 C C . VAL A 1 95 ? 2.312 -0.614 -36.549 1.00 67.44 95 VAL A C 1
ATOM 697 O O . VAL A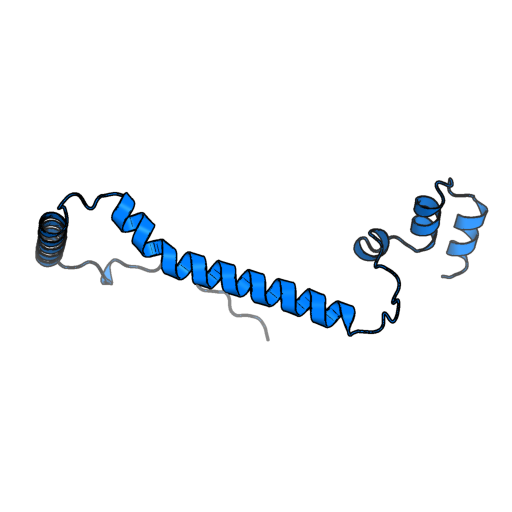 1 95 ? 2.230 0.606 -36.470 1.00 67.44 95 VAL A O 1
ATOM 700 N N . ASP A 1 96 ? 3.185 -1.321 -35.825 1.00 70.12 96 ASP A N 1
ATOM 701 C CA . ASP A 1 96 ? 4.162 -0.669 -34.946 1.00 70.12 96 ASP A CA 1
ATOM 702 C C . ASP A 1 96 ? 5.146 0.187 -35.755 1.00 70.12 96 ASP A C 1
ATOM 704 O O . ASP A 1 96 ? 5.337 1.362 -35.457 1.00 70.12 96 ASP A O 1
ATOM 708 N N . ALA A 1 97 ? 5.663 -0.340 -36.869 1.00 68.94 97 ALA A N 1
ATOM 709 C CA . ALA A 1 97 ? 6.526 0.425 -37.769 1.00 68.94 97 ALA A CA 1
ATOM 710 C C . ALA A 1 97 ? 5.825 1.665 -38.360 1.00 68.94 97 ALA A C 1
ATOM 712 O O . ALA A 1 97 ? 6.462 2.696 -38.556 1.00 68.94 97 ALA A O 1
ATOM 713 N N . TRP A 1 98 ? 4.513 1.610 -38.627 1.00 75.00 98 TRP A N 1
ATOM 714 C CA . TRP A 1 98 ? 3.755 2.799 -39.046 1.00 75.00 98 TRP A CA 1
ATOM 715 C C . TRP A 1 98 ? 3.687 3.872 -37.960 1.00 75.00 98 TRP A C 1
ATOM 717 O O . TRP A 1 98 ? 3.812 5.059 -38.257 1.00 75.00 98 TRP A O 1
ATOM 727 N N . VAL A 1 99 ? 3.498 3.447 -36.712 1.00 71.25 99 VAL A N 1
ATOM 728 C CA . VAL A 1 99 ? 3.358 4.335 -35.553 1.00 71.25 99 VAL A CA 1
ATOM 729 C C . VAL A 1 99 ? 4.700 4.941 -35.144 1.00 71.25 99 VAL A C 1
ATOM 731 O O . VAL A 1 99 ? 4.745 6.123 -34.808 1.00 71.25 99 VAL A O 1
ATOM 734 N N . VAL A 1 100 ? 5.787 4.167 -35.188 1.00 74.06 100 VAL A N 1
ATOM 735 C CA . VAL A 1 100 ? 7.137 4.651 -34.860 1.00 74.06 100 VAL A CA 1
ATOM 736 C C . VAL A 1 100 ? 7.634 5.659 -35.899 1.00 74.06 100 VAL A C 1
ATOM 738 O O . VAL A 1 100 ? 8.209 6.680 -35.521 1.00 74.06 100 VAL A O 1
ATOM 741 N N . ASP A 1 101 ? 7.372 5.414 -37.185 1.00 78.50 101 ASP A N 1
ATOM 742 C CA . ASP A 1 101 ? 7.866 6.256 -38.283 1.00 78.50 101 ASP A CA 1
ATOM 743 C C . ASP A 1 101 ? 6.906 7.401 -38.678 1.00 78.50 101 ASP A C 1
ATOM 745 O O . ASP A 1 101 ? 7.174 8.106 -39.651 1.00 78.50 101 ASP A O 1
ATOM 749 N N . ASP A 1 102 ? 5.782 7.576 -37.965 1.00 72.94 102 ASP A N 1
ATOM 750 C CA . ASP A 1 102 ? 4.691 8.524 -38.284 1.00 72.94 102 ASP A CA 1
ATOM 751 C C . ASP A 1 102 ? 4.268 8.478 -39.769 1.00 72.94 102 ASP A C 1
ATOM 753 O O . ASP A 1 102 ? 4.017 9.494 -40.425 1.00 72.94 102 ASP A O 1
ATOM 757 N N . ARG A 1 103 ? 4.232 7.265 -40.338 1.00 77.94 103 ARG A N 1
ATOM 758 C CA . ARG A 1 103 ? 3.933 7.035 -41.759 1.00 77.94 103 ARG A CA 1
ATOM 759 C C . ARG A 1 103 ? 2.543 6.437 -41.938 1.00 77.94 103 ARG A C 1
ATOM 761 O O . ARG A 1 103 ? 2.121 5.552 -41.199 1.00 77.94 103 ARG A O 1
ATOM 768 N N . ALA A 1 104 ? 1.837 6.883 -42.975 1.00 76.75 104 ALA A N 1
ATOM 769 C CA . ALA A 1 104 ? 0.568 6.282 -43.367 1.00 76.75 104 ALA A CA 1
ATOM 770 C C . ALA A 1 104 ? 0.791 4.891 -44.002 1.00 76.75 104 ALA A C 1
ATOM 772 O O . ALA A 1 104 ? 1.787 4.701 -44.708 1.00 76.75 104 ALA A O 1
ATOM 773 N N . PRO A 1 105 ? -0.130 3.932 -43.796 1.00 73.31 105 PRO A N 1
ATOM 774 C CA . PRO A 1 105 ? -0.044 2.618 -44.423 1.00 73.31 105 PRO A CA 1
ATOM 775 C C . PRO A 1 105 ? -0.112 2.736 -45.948 1.00 73.31 105 PRO A C 1
ATOM 777 O O . PRO A 1 105 ? -1.022 3.372 -46.486 1.00 73.31 105 PRO A O 1
ATOM 780 N N . ALA A 1 106 ? 0.835 2.109 -46.646 1.00 76.38 106 ALA A N 1
ATOM 781 C CA . ALA A 1 106 ? 0.826 2.019 -48.102 1.00 76.38 106 ALA A CA 1
ATOM 782 C C . ALA A 1 106 ? 0.148 0.720 -48.568 1.00 76.38 106 ALA A C 1
ATOM 784 O O . ALA A 1 106 ? 0.221 -0.307 -47.896 1.00 76.38 106 ALA A O 1
ATOM 785 N N . GLU A 1 107 ? -0.461 0.729 -49.759 1.00 72.88 107 GLU A N 1
ATOM 786 C CA . GLU A 1 107 ? -1.086 -0.469 -50.351 1.00 72.88 107 GLU A CA 1
ATOM 787 C C . GLU A 1 107 ? -0.096 -1.643 -50.487 1.00 72.88 107 GLU A C 1
ATOM 789 O O . GLU A 1 107 ? -0.472 -2.800 -50.303 1.00 72.88 107 GLU A O 1
ATOM 794 N N . ALA A 1 108 ? 1.186 -1.347 -50.727 1.00 73.25 108 ALA A N 1
ATOM 795 C CA . ALA A 1 108 ? 2.254 -2.344 -50.798 1.00 73.25 108 ALA A CA 1
ATOM 796 C C . ALA A 1 108 ? 2.499 -3.065 -49.460 1.00 73.25 108 ALA A C 1
ATOM 798 O O . ALA A 1 108 ? 2.769 -4.265 -49.453 1.00 73.25 108 ALA A O 1
ATOM 799 N N . ASP A 1 109 ? 2.351 -2.364 -48.334 1.00 66.94 109 ASP A N 1
ATOM 800 C CA . ASP A 1 109 ? 2.549 -2.942 -47.001 1.00 66.94 109 ASP A CA 1
ATOM 801 C C . ASP A 1 109 ? 1.417 -3.918 -46.638 1.00 66.94 109 ASP A C 1
ATOM 803 O O . ASP A 1 109 ? 1.626 -4.902 -45.928 1.00 66.94 109 ASP A O 1
ATOM 807 N N . LEU A 1 110 ? 0.208 -3.655 -47.147 1.00 67.12 110 LEU A N 1
ATOM 808 C CA . LEU A 1 110 ? -0.952 -4.528 -46.966 1.00 67.12 110 LEU A CA 1
ATOM 809 C C . LEU A 1 110 ? -0.831 -5.807 -47.804 1.00 67.12 110 LEU A C 1
ATOM 811 O O . LEU A 1 110 ? -1.199 -6.878 -47.323 1.00 67.12 110 LEU A O 1
ATOM 815 N N . LEU A 1 111 ? -0.297 -5.709 -49.029 1.00 70.19 111 LEU A N 1
ATOM 816 C CA . LEU A 1 111 ? -0.048 -6.876 -49.882 1.00 70.19 111 LEU A CA 1
ATOM 817 C C . LEU A 1 111 ? 1.049 -7.779 -49.309 1.00 70.19 111 LEU A C 1
ATOM 819 O O . LEU A 1 111 ? 0.857 -8.992 -49.242 1.00 70.19 111 LEU A O 1
ATOM 823 N N . ALA A 1 112 ? 2.153 -7.189 -48.841 1.00 67.25 112 ALA A N 1
ATOM 824 C CA . ALA A 1 112 ? 3.276 -7.933 -48.271 1.00 67.25 112 ALA A CA 1
ATOM 825 C C . ALA A 1 112 ? 2.857 -8.809 -47.076 1.00 67.25 112 ALA A C 1
ATOM 827 O O . ALA A 1 112 ? 3.376 -9.906 -46.899 1.00 67.25 112 ALA A O 1
ATOM 828 N N . HIS A 1 113 ? 1.872 -8.366 -46.288 1.00 62.94 113 HIS A N 1
ATOM 829 C CA . HIS A 1 113 ? 1.338 -9.152 -45.175 1.00 62.94 113 HIS A CA 1
ATOM 830 C C . HIS A 1 113 ? 0.260 -10.166 -45.548 1.00 62.94 113 HIS A C 1
ATOM 832 O O . HIS A 1 113 ? -0.017 -11.069 -44.758 1.00 62.94 113 HIS A O 1
ATOM 838 N N . TRP A 1 114 ? -0.367 -10.029 -46.715 1.00 60.56 114 TRP A N 1
ATOM 839 C CA . TRP A 1 114 ? -1.350 -11.002 -47.181 1.00 60.56 114 TRP A CA 1
ATOM 840 C C . TRP A 1 114 ? -0.672 -12.269 -47.721 1.00 60.56 114 TRP A C 1
ATOM 842 O O . TRP A 1 114 ? -1.214 -13.360 -47.564 1.00 60.56 114 TRP A O 1
ATOM 852 N N . GLU A 1 115 ? 0.509 -12.135 -48.330 1.00 58.34 115 GLU A N 1
ATOM 853 C CA . GLU A 1 115 ? 1.271 -13.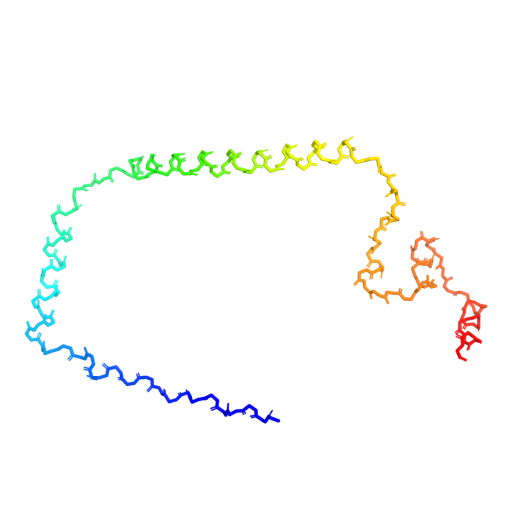252 -48.911 1.00 58.34 115 GLU A CA 1
ATOM 854 C C . GLU A 1 115 ? 1.995 -14.119 -47.867 1.00 58.34 115 GLU A C 1
ATOM 856 O O . GLU A 1 115 ? 2.301 -15.275 -48.143 1.00 58.34 115 GLU A O 1
ATOM 861 N N . ASP A 1 116 ? 2.216 -13.600 -46.656 1.00 55.03 116 ASP A N 1
ATOM 862 C CA . ASP A 1 116 ? 2.943 -14.276 -45.569 1.00 55.03 116 ASP A CA 1
ATOM 863 C C . ASP A 1 116 ? 2.032 -15.180 -44.700 1.00 55.03 116 ASP A C 1
ATOM 865 O O . ASP A 1 116 ? 2.268 -15.376 -43.503 1.00 55.03 116 ASP A O 1
ATOM 869 N N . ARG A 1 117 ? 0.935 -15.689 -45.284 1.00 45.78 117 ARG A N 1
ATOM 870 C CA . ARG A 1 117 ? -0.136 -16.425 -44.592 1.00 45.78 117 ARG A CA 1
ATOM 871 C C . ARG A 1 117 ? -0.414 -17.813 -45.159 1.00 45.78 117 ARG A C 1
ATOM 873 O O . ARG A 1 117 ? -0.503 -17.951 -46.397 1.00 45.78 117 ARG A O 1
#